Protein AF-A0A1Q3D1I8-F1 (afdb_monomer_lite)

Radius of gyration: 24.1 Å; chains: 1; bounding box: 48×62×73 Å

InterPro domains:
  IPR001878 Zinc finger, CCHC-type [PF00098] (102-118)
  IPR001878 Zinc finger, CCHC-type [PS50158] (103-118)
  IPR001878 Zinc finger, CCHC-type [SM00343] (102-118)
  IPR036875 Zinc finger, CCHC-type superfamily [SSF57756] (98-126)

Foldseek 3Di:
DCLVVVVVVLLVVQVVVPVVLVVCLVVNQDAQWDADPNDTDGDDPVPDDPVNVVSVVSFVVLLVSLCLQDDPVLCVQQVPPDGSNSSVVSVSCVSVPPPWAQDPVPRGTNDYVVPDPVVVVVCVVPPDDDDDDDDDDDDDDDPPPPPDRPPDDDDPDDDPDDPPDDPDDDDD

Sequence (172 aa):
NNYSYWKTRMTIFIQSLDYQLWNIITNGPEIPSKLVDGQRILKMNNEFNDHDYKLLLLNAKAKHVIFCALSPSEFNHVSSLDSAKEMFNRLMVTYEGTNQVICYECNRPGHVRPDCPKLKKKKDKKKAMIATSDSDDSSSDEDENEEIANIAFIAMEDDNELCSSSLSYNEL

Secondary structure (DSSP, 8-state):
-HHHHHHHHHHHHHHHH-HHHHHHHHH-PPP-EEEETTEEEEPPGGG--HHHHHHHHHHHHHHHHHHHT--HHHHHHHTT-SSHHHHHHHHHHHHT--SS--BTTTTBSSS-GGG-HHHHHHHTTS-S--------------------------------------------

Organism: Cephalotus follicularis (NCBI:txid3775)

Structure (mmCIF, N/CA/C/O backbone):
data_AF-A0A1Q3D1I8-F1
#
_entry.id   AF-A0A1Q3D1I8-F1
#
loop_
_atom_site.group_PDB
_atom_site.id
_atom_site.type_symbol
_atom_site.label_atom_id
_atom_site.label_alt_id
_atom_site.label_comp_id
_atom_site.label_asym_id
_atom_site.label_entity_id
_atom_site.label_seq_id
_atom_site.pdbx_PDB_ins_code
_atom_site.Cartn_x
_atom_site.Cartn_y
_atom_site.Cartn_z
_atom_site.occupancy
_atom_site.B_iso_or_equiv
_atom_site.auth_seq_id
_atom_site.auth_comp_id
_atom_site.auth_asym_id
_atom_site.auth_atom_id
_atom_site.pdbx_PDB_model_num
ATOM 1 N N . ASN A 1 1 ? -8.793 -0.416 23.143 1.00 56.84 1 ASN A N 1
ATOM 2 C CA . ASN A 1 1 ? -7.693 -0.147 22.193 1.00 56.84 1 ASN A CA 1
ATOM 3 C C . ASN A 1 1 ? -8.004 -0.860 20.878 1.00 56.84 1 ASN A C 1
ATOM 5 O O . ASN A 1 1 ? -7.717 -2.045 20.742 1.00 56.84 1 ASN A O 1
ATOM 9 N N . ASN A 1 2 ? -8.701 -0.166 19.974 1.00 70.75 2 ASN A N 1
ATOM 10 C CA . ASN A 1 2 ? -9.285 -0.725 18.745 1.00 70.75 2 ASN A CA 1
ATOM 11 C C . ASN A 1 2 ? -8.212 -1.090 17.690 1.00 70.75 2 ASN A C 1
ATOM 13 O O . ASN A 1 2 ? -8.425 -1.931 16.824 1.00 70.75 2 ASN A O 1
ATOM 17 N N . TYR A 1 3 ? -6.999 -0.547 17.834 1.00 78.44 3 TYR A N 1
ATOM 18 C CA . TYR A 1 3 ? -5.870 -0.795 16.939 1.00 78.44 3 TYR A CA 1
ATOM 19 C C . TYR A 1 3 ? -5.489 -2.267 16.770 1.00 78.44 3 TYR A C 1
ATOM 21 O O . TYR A 1 3 ? -5.360 -2.740 15.646 1.00 78.44 3 TYR A O 1
ATOM 29 N N . SER A 1 4 ? -5.291 -3.003 17.871 1.00 82.31 4 SER A N 1
ATOM 30 C CA . SER A 1 4 ? -4.829 -4.401 17.801 1.00 82.31 4 SER A CA 1
ATOM 31 C C . SER A 1 4 ? -5.846 -5.286 17.072 1.00 82.31 4 SER A C 1
ATOM 33 O O . SER A 1 4 ? -5.481 -6.127 16.246 1.00 82.31 4 SER A O 1
ATOM 35 N N . TYR A 1 5 ? -7.133 -5.032 17.327 1.00 83.12 5 TYR A N 1
ATOM 36 C CA . TYR A 1 5 ? -8.243 -5.692 16.651 1.00 83.12 5 TYR A CA 1
ATOM 37 C C . TYR A 1 5 ? -8.271 -5.352 15.154 1.00 83.12 5 TYR A C 1
ATOM 39 O O . TYR A 1 5 ? -8.205 -6.262 14.324 1.00 83.12 5 TYR A O 1
ATOM 47 N N . TRP A 1 6 ? -8.287 -4.060 14.808 1.00 85.38 6 TRP A N 1
ATOM 48 C CA . TRP A 1 6 ? -8.298 -3.586 13.421 1.00 85.38 6 TRP A CA 1
ATOM 49 C C . TRP A 1 6 ? -7.097 -4.112 12.627 1.00 85.38 6 TRP A C 1
ATOM 51 O O . TRP A 1 6 ? -7.267 -4.722 11.572 1.00 85.38 6 TRP A O 1
ATOM 61 N N . LYS A 1 7 ? -5.885 -3.979 13.176 1.00 87.19 7 LYS A N 1
ATOM 62 C CA . LYS A 1 7 ? -4.635 -4.427 12.550 1.00 87.19 7 LYS A CA 1
ATOM 63 C C . LYS A 1 7 ? -4.659 -5.922 12.253 1.00 87.19 7 LYS A C 1
ATOM 65 O O . LYS A 1 7 ? -4.300 -6.328 11.150 1.00 87.19 7 LYS A O 1
ATOM 70 N N . THR A 1 8 ? -5.087 -6.737 13.217 1.00 89.88 8 THR A N 1
ATOM 71 C CA . THR A 1 8 ? -5.167 -8.196 13.051 1.00 89.88 8 THR A CA 1
ATOM 72 C C . THR A 1 8 ? -6.171 -8.565 11.961 1.00 89.88 8 THR A C 1
ATOM 74 O O . THR A 1 8 ? -5.837 -9.320 11.049 1.00 89.88 8 THR A O 1
ATOM 77 N N . ARG A 1 9 ? -7.376 -7.982 12.000 1.00 90.00 9 ARG A N 1
ATOM 78 C CA . ARG A 1 9 ? -8.429 -8.213 11.000 1.00 90.00 9 ARG A CA 1
ATOM 79 C C . ARG A 1 9 ? -7.994 -7.811 9.594 1.00 90.00 9 ARG A C 1
ATOM 81 O O . ARG A 1 9 ? -8.142 -8.606 8.671 1.00 90.00 9 ARG A O 1
ATOM 88 N N . MET A 1 10 ? -7.423 -6.618 9.442 1.00 90.62 10 MET A N 1
ATOM 89 C CA . MET A 1 10 ? -6.993 -6.104 8.142 1.00 90.62 10 MET A CA 1
ATOM 90 C C . MET A 1 10 ? -5.842 -6.927 7.558 1.00 90.62 10 MET A C 1
ATOM 92 O O . MET A 1 10 ? -5.841 -7.239 6.370 1.00 90.62 10 MET A O 1
ATOM 96 N N . THR A 1 11 ? -4.894 -7.342 8.405 1.00 92.44 11 THR A N 1
ATOM 97 C CA . THR A 1 11 ? -3.778 -8.206 7.994 1.00 92.44 11 THR A CA 1
ATOM 98 C C . THR A 1 11 ? -4.291 -9.539 7.451 1.00 92.44 11 THR A C 1
ATOM 100 O O . THR A 1 11 ? -3.922 -9.924 6.345 1.00 92.44 11 THR A O 1
ATOM 103 N N . ILE A 1 12 ? -5.179 -10.215 8.191 1.00 94.25 12 ILE A N 1
ATOM 104 C CA . ILE A 1 12 ? -5.746 -11.508 7.777 1.00 94.25 12 ILE A CA 1
ATOM 105 C C . ILE A 1 12 ? -6.542 -11.363 6.477 1.00 94.25 12 ILE A C 1
ATOM 107 O O . ILE A 1 12 ? -6.369 -12.174 5.574 1.00 94.25 12 ILE A O 1
ATOM 111 N N . PHE A 1 13 ? -7.369 -10.321 6.362 1.00 92.75 13 PHE A N 1
ATOM 112 C CA . PHE A 1 13 ? -8.184 -10.076 5.172 1.00 92.75 13 PHE A CA 1
ATOM 113 C C . PHE A 1 13 ? -7.334 -9.878 3.909 1.00 92.75 13 PHE A C 1
ATOM 115 O O . PHE A 1 13 ? -7.572 -10.522 2.891 1.00 92.75 13 PHE A O 1
ATOM 122 N N . ILE A 1 14 ? -6.299 -9.037 3.971 1.00 93.88 14 ILE A N 1
ATOM 123 C CA . ILE A 1 14 ? -5.408 -8.808 2.824 1.00 93.88 14 ILE A CA 1
ATOM 124 C C . ILE A 1 14 ? -4.649 -10.092 2.469 1.00 93.88 14 ILE A C 1
ATOM 126 O O . ILE A 1 14 ? -4.554 -10.447 1.295 1.00 93.88 14 ILE A O 1
ATOM 130 N N . GLN A 1 15 ? -4.126 -10.802 3.474 1.00 94.69 15 GLN A N 1
ATOM 131 C CA . GLN A 1 15 ? -3.394 -12.053 3.266 1.00 94.69 15 GLN A CA 1
ATOM 132 C C . GLN A 1 15 ? -4.269 -13.156 2.665 1.00 94.69 15 GLN A C 1
ATOM 134 O O . GLN A 1 15 ? -3.761 -13.937 1.864 1.00 94.69 15 GLN A O 1
ATOM 139 N N . SER A 1 16 ? -5.557 -13.221 3.021 1.00 95.06 16 SER A N 1
ATOM 140 C CA . SER A 1 16 ? -6.481 -14.208 2.458 1.00 95.06 16 SER A CA 1
ATOM 141 C C . SER A 1 16 ? -6.904 -13.887 1.025 1.00 95.06 16 SER A C 1
ATOM 143 O O . SER A 1 16 ? -7.320 -14.796 0.317 1.00 95.06 16 SER A O 1
ATOM 145 N N . LEU A 1 17 ? -6.819 -12.621 0.597 1.00 93.31 17 LEU A N 1
ATOM 146 C CA . LEU A 1 17 ? -7.069 -12.229 -0.792 1.00 93.31 17 LEU A CA 1
ATOM 147 C C . LEU A 1 17 ? -5.884 -12.568 -1.699 1.00 93.31 17 LEU A C 1
ATOM 149 O O . LEU A 1 17 ? -6.067 -13.185 -2.742 1.00 93.31 17 LEU A O 1
ATOM 153 N N . ASP A 1 18 ? -4.684 -12.120 -1.330 1.00 94.31 18 ASP A N 1
ATOM 154 C CA . ASP A 1 18 ? -3.439 -12.400 -2.046 1.00 94.31 18 ASP A CA 1
ATOM 155 C C . ASP A 1 18 ? -2.253 -11.941 -1.187 1.00 94.31 18 ASP A C 1
ATOM 157 O O . ASP A 1 18 ? -2.067 -10.751 -0.906 1.00 94.31 18 ASP A O 1
ATOM 161 N N . TYR A 1 19 ? -1.403 -12.888 -0.792 1.00 94.75 19 TYR A N 1
ATOM 162 C CA . TYR A 1 19 ? -0.244 -12.606 0.050 1.00 94.75 19 TYR A CA 1
ATOM 163 C C . TYR A 1 19 ? 0.772 -11.653 -0.615 1.00 94.75 19 TYR A C 1
ATOM 165 O O . TYR A 1 19 ? 1.511 -10.952 0.081 1.00 94.75 19 TYR A O 1
ATOM 173 N N . GLN A 1 20 ? 0.795 -11.551 -1.950 1.00 95.31 20 GLN A N 1
ATOM 174 C CA . GLN A 1 20 ? 1.623 -10.565 -2.655 1.00 95.31 20 GLN A CA 1
ATOM 175 C C . GLN A 1 20 ? 1.191 -9.128 -2.349 1.00 95.31 20 GLN A C 1
ATOM 177 O O . GLN A 1 20 ? 2.043 -8.245 -2.250 1.00 95.31 20 GLN A O 1
ATOM 182 N N . LEU A 1 21 ? -0.101 -8.880 -2.112 1.00 96.31 21 LEU A N 1
ATOM 183 C CA . LEU A 1 21 ? -0.583 -7.559 -1.697 1.00 96.31 21 LEU A CA 1
ATOM 184 C C . LEU A 1 21 ? -0.050 -7.196 -0.312 1.00 96.31 21 LEU A C 1
ATOM 186 O O . LEU A 1 21 ? 0.399 -6.070 -0.097 1.00 96.31 21 LEU A O 1
ATOM 190 N N . TRP A 1 22 ? -0.022 -8.165 0.608 1.00 95.94 22 TRP A N 1
ATOM 191 C CA . TRP A 1 22 ? 0.572 -7.973 1.930 1.00 95.94 22 TRP A CA 1
ATOM 192 C C . TRP A 1 22 ? 2.074 -7.667 1.847 1.00 95.94 22 TRP A C 1
ATOM 194 O O . TRP A 1 22 ? 2.561 -6.757 2.525 1.00 95.94 22 TRP A O 1
ATOM 204 N N . ASN A 1 23 ? 2.808 -8.359 0.971 1.00 95.38 23 ASN A N 1
ATOM 205 C CA . ASN A 1 23 ? 4.224 -8.073 0.722 1.00 95.38 23 ASN A CA 1
ATOM 206 C C . ASN A 1 23 ? 4.447 -6.646 0.198 1.00 95.38 23 ASN A C 1
ATOM 208 O O . ASN A 1 23 ? 5.364 -5.971 0.664 1.00 95.38 23 ASN A O 1
ATOM 212 N N . ILE A 1 24 ? 3.612 -6.167 -0.729 1.00 96.12 24 ILE A N 1
ATOM 213 C CA . ILE A 1 24 ? 3.696 -4.794 -1.255 1.00 96.12 24 ILE A CA 1
ATOM 214 C C . ILE A 1 24 ? 3.366 -3.761 -0.174 1.00 96.12 24 ILE A C 1
ATOM 216 O O . ILE A 1 24 ? 4.052 -2.747 -0.065 1.00 96.12 24 ILE A O 1
ATOM 220 N N . ILE A 1 25 ? 2.356 -4.010 0.661 1.00 95.62 25 ILE A N 1
ATOM 221 C CA . ILE A 1 25 ? 1.975 -3.099 1.751 1.00 95.62 25 ILE A CA 1
ATOM 222 C C . ILE A 1 25 ? 3.083 -2.990 2.803 1.00 95.62 25 ILE A C 1
ATOM 224 O O . ILE A 1 25 ? 3.374 -1.900 3.290 1.00 95.62 25 ILE A O 1
ATOM 228 N N . THR A 1 26 ? 3.738 -4.099 3.139 1.00 94.25 26 THR A N 1
ATOM 229 C CA . THR A 1 26 ? 4.776 -4.121 4.181 1.00 94.25 26 THR A CA 1
ATOM 230 C C . THR A 1 26 ? 6.128 -3.620 3.673 1.00 94.25 26 THR A C 1
ATOM 232 O O . THR A 1 26 ? 6.748 -2.737 4.279 1.00 94.25 26 THR A O 1
ATOM 235 N N . ASN A 1 27 ? 6.588 -4.115 2.526 1.00 94.19 27 ASN A N 1
ATOM 236 C CA . ASN A 1 27 ? 7.913 -3.792 1.992 1.00 94.19 27 ASN A CA 1
ATOM 237 C C . ASN A 1 27 ? 7.905 -2.512 1.149 1.00 94.19 27 ASN A C 1
ATOM 239 O O . ASN A 1 27 ? 8.862 -1.738 1.197 1.00 94.19 27 ASN A O 1
ATOM 243 N N . GLY A 1 28 ? 6.774 -2.194 0.529 1.00 93.69 28 GLY A N 1
ATOM 244 C CA . GLY A 1 28 ? 6.609 -1.097 -0.418 1.00 93.69 28 GLY A CA 1
ATOM 245 C C . GLY A 1 28 ? 6.624 -1.613 -1.855 1.00 93.69 28 GLY A C 1
ATOM 246 O O . GLY A 1 28 ? 7.186 -2.679 -2.113 1.00 93.69 28 GLY A O 1
ATOM 247 N N . PRO A 1 29 ? 6.007 -0.880 -2.795 1.00 93.12 29 PRO A N 1
ATOM 248 C CA . PRO A 1 29 ? 6.093 -1.232 -4.201 1.00 93.12 29 PRO A CA 1
ATOM 249 C C . PRO A 1 29 ? 7.525 -1.052 -4.701 1.00 93.12 29 PRO A C 1
ATOM 251 O O . PRO A 1 29 ? 8.188 -0.060 -4.391 1.00 93.12 29 PRO A O 1
ATOM 254 N N . GLU A 1 30 ? 7.993 -2.000 -5.503 1.00 91.25 30 GLU A N 1
ATOM 255 C CA . GLU A 1 30 ? 9.233 -1.814 -6.240 1.00 91.25 30 GLU A CA 1
ATOM 256 C C . GLU A 1 30 ? 8.983 -0.840 -7.393 1.00 91.25 30 GLU A C 1
ATOM 258 O O . GLU A 1 30 ? 8.065 -1.018 -8.196 1.00 91.25 30 GLU A O 1
ATOM 263 N N . ILE A 1 31 ? 9.788 0.220 -7.446 1.00 90.44 31 ILE A N 1
ATOM 264 C CA . ILE A 1 31 ? 9.675 1.235 -8.488 1.00 90.44 31 ILE A CA 1
ATOM 265 C C . ILE A 1 31 ? 10.459 0.743 -9.712 1.00 90.44 31 ILE A C 1
ATOM 267 O O . ILE A 1 31 ? 11.657 0.460 -9.570 1.00 90.44 31 ILE A O 1
ATOM 271 N N . PRO A 1 32 ? 9.833 0.679 -10.906 1.00 93.94 32 PRO A N 1
ATOM 272 C CA . PRO A 1 32 ? 10.502 0.275 -12.138 1.00 93.94 32 PRO A CA 1
ATOM 273 C C . PRO A 1 32 ? 11.816 1.032 -12.341 1.00 93.94 32 PRO A C 1
ATOM 275 O O . PRO A 1 32 ? 11.848 2.252 -12.526 1.00 93.94 32 PRO A O 1
ATOM 278 N N . SER A 1 33 ? 12.927 0.302 -12.279 1.00 94.19 33 SER A N 1
ATOM 279 C CA . SER A 1 33 ? 14.271 0.869 -12.368 1.00 94.19 33 SER A CA 1
ATOM 280 C C . SER A 1 33 ? 15.208 -0.039 -13.156 1.00 94.19 33 SER A C 1
ATOM 282 O O . SER A 1 33 ? 14.973 -1.238 -13.315 1.00 94.19 33 SER A O 1
ATOM 284 N N . LYS A 1 34 ? 16.266 0.553 -13.701 1.00 92.50 34 LYS A N 1
ATOM 285 C CA . LYS A 1 34 ? 17.326 -0.122 -14.452 1.00 92.50 34 LYS A CA 1
ATOM 286 C C . LYS A 1 34 ? 18.690 0.263 -13.894 1.00 92.50 34 LYS A C 1
ATOM 288 O O . LYS A 1 34 ? 18.850 1.342 -13.325 1.00 92.50 34 LYS A O 1
ATOM 293 N N . LEU A 1 35 ? 19.667 -0.623 -14.057 1.00 93.44 35 LEU A N 1
ATOM 294 C CA . LEU A 1 35 ? 21.059 -0.347 -13.717 1.00 93.44 35 LEU A CA 1
ATOM 295 C C . LEU A 1 35 ? 21.778 0.183 -14.957 1.00 93.44 35 LEU A C 1
ATOM 297 O O . LEU A 1 35 ? 21.875 -0.519 -15.960 1.00 93.44 35 LEU A O 1
ATOM 301 N N . VAL A 1 36 ? 22.277 1.412 -14.874 1.00 93.56 36 VAL A N 1
ATOM 302 C CA . VAL A 1 36 ? 23.142 2.031 -15.884 1.00 93.56 36 VAL A CA 1
ATOM 303 C C . VAL A 1 36 ? 24.405 2.467 -15.156 1.00 93.56 36 VAL A C 1
ATOM 305 O O . VAL A 1 36 ? 24.316 3.182 -14.162 1.00 93.56 36 VAL A O 1
ATOM 308 N N . ASP A 1 37 ? 25.562 1.957 -15.577 1.00 91.12 37 ASP A N 1
ATOM 309 C CA . ASP A 1 37 ? 26.866 2.246 -14.957 1.00 91.12 37 ASP A CA 1
ATOM 310 C C . ASP A 1 37 ? 26.911 2.012 -13.431 1.00 91.12 37 ASP A C 1
ATOM 312 O O . ASP A 1 37 ? 27.544 2.742 -12.672 1.00 91.12 37 ASP A O 1
ATOM 316 N N . GLY A 1 38 ? 26.197 0.985 -12.954 1.00 90.81 38 GLY A N 1
ATOM 317 C CA . GLY A 1 38 ? 26.092 0.651 -11.527 1.00 90.81 38 GLY A CA 1
ATOM 318 C C . GLY A 1 38 ? 25.133 1.541 -10.724 1.00 90.81 38 GLY A C 1
ATOM 319 O O . GLY A 1 38 ? 24.888 1.263 -9.550 1.00 90.81 38 GLY A O 1
ATOM 320 N N . GLN A 1 39 ? 24.537 2.564 -11.340 1.00 92.00 39 GLN A N 1
ATOM 321 C CA . GLN A 1 39 ? 23.537 3.429 -10.724 1.00 92.00 39 GLN A CA 1
ATOM 322 C C . GLN A 1 39 ? 22.118 2.960 -11.071 1.00 92.00 39 GLN A C 1
ATOM 324 O O . GLN A 1 39 ? 21.815 2.642 -12.222 1.00 92.00 39 GLN A O 1
ATOM 329 N N . ARG A 1 40 ? 21.220 2.925 -10.074 1.00 91.19 40 ARG A N 1
ATOM 330 C CA . ARG A 1 40 ? 19.788 2.697 -10.322 1.00 91.19 40 ARG A CA 1
ATOM 331 C C . ARG A 1 40 ? 19.153 3.976 -10.847 1.00 91.19 40 ARG A C 1
ATOM 333 O O . ARG A 1 40 ? 19.154 4.994 -10.159 1.00 91.19 40 ARG A O 1
ATOM 340 N N . ILE A 1 41 ? 18.581 3.892 -12.038 1.00 93.62 41 ILE A N 1
ATOM 341 C CA . ILE A 1 41 ? 17.840 4.968 -12.691 1.00 93.62 41 ILE A CA 1
ATOM 342 C C . ILE A 1 41 ? 16.402 4.495 -12.885 1.00 93.62 41 ILE A C 1
ATOM 344 O O . ILE A 1 41 ? 16.173 3.335 -13.232 1.00 93.62 41 ILE A O 1
ATOM 348 N N . LEU A 1 42 ? 15.430 5.376 -12.646 1.00 94.69 42 LEU A N 1
ATOM 349 C CA . LEU A 1 42 ? 14.023 5.067 -12.892 1.00 94.69 42 LEU A CA 1
ATOM 350 C C . LEU A 1 42 ? 13.789 4.840 -14.385 1.00 94.69 42 LEU A C 1
ATOM 352 O O . LEU A 1 42 ? 14.292 5.590 -15.225 1.00 94.69 42 LEU A O 1
ATOM 356 N N . LYS A 1 43 ? 13.031 3.795 -14.706 1.00 94.62 43 LYS A N 1
ATOM 357 C CA . LYS A 1 43 ? 12.587 3.549 -16.075 1.00 94.62 43 LYS A CA 1
ATOM 358 C C . LYS A 1 43 ? 11.544 4.592 -16.464 1.00 94.62 43 LYS A C 1
ATOM 360 O O . LYS A 1 43 ? 10.727 5.004 -15.641 1.00 94.62 43 LYS A O 1
ATOM 365 N N . MET A 1 44 ? 11.554 4.983 -17.730 1.00 93.25 44 MET A N 1
ATOM 366 C CA . MET A 1 44 ? 10.427 5.698 -18.332 1.00 93.25 44 MET A CA 1
ATOM 367 C C . MET A 1 44 ? 9.306 4.701 -18.661 1.00 93.25 44 MET A C 1
ATOM 369 O O . MET A 1 44 ? 9.580 3.526 -18.890 1.00 93.25 44 MET A O 1
ATOM 373 N N . ASN A 1 45 ? 8.049 5.157 -18.724 1.00 91.50 45 ASN A N 1
ATOM 374 C CA . ASN A 1 45 ? 6.891 4.275 -18.955 1.00 91.50 45 ASN A CA 1
ATOM 375 C C . ASN A 1 45 ? 7.005 3.421 -20.231 1.00 91.50 45 ASN A C 1
ATOM 377 O O . ASN A 1 45 ? 6.498 2.308 -20.271 1.00 91.50 45 ASN A O 1
ATOM 381 N N . ASN A 1 46 ? 7.666 3.927 -21.275 1.00 93.38 46 ASN A N 1
ATOM 382 C CA . ASN A 1 46 ? 7.901 3.199 -22.526 1.00 93.38 46 ASN A CA 1
ATOM 383 C C . ASN A 1 46 ? 8.960 2.085 -22.410 1.00 93.38 46 ASN A C 1
ATOM 385 O O . ASN A 1 46 ? 9.103 1.291 -23.333 1.00 93.38 46 ASN A O 1
ATOM 389 N N . GLU A 1 47 ? 9.714 2.038 -21.312 1.00 94.88 47 GLU A N 1
ATOM 390 C CA . GLU A 1 47 ? 10.730 1.020 -21.023 1.00 94.88 47 GLU A CA 1
ATOM 391 C C . GLU A 1 47 ? 10.210 -0.064 -20.069 1.00 94.88 47 GLU A C 1
ATOM 393 O O . GLU A 1 47 ? 10.971 -0.948 -19.664 1.00 94.88 47 GLU A O 1
ATOM 398 N N . PHE A 1 48 ? 8.945 0.028 -19.655 1.00 95.69 48 PHE A N 1
ATOM 399 C CA . PHE A 1 48 ? 8.349 -0.937 -18.746 1.00 95.69 48 PHE A CA 1
ATOM 400 C C . PHE A 1 48 ? 8.146 -2.269 -19.459 1.00 95.69 48 PHE A C 1
ATOM 402 O O . PHE A 1 48 ? 7.678 -2.332 -20.594 1.00 95.69 48 PHE A O 1
ATOM 409 N N . ASN A 1 49 ? 8.503 -3.342 -18.765 1.00 94.12 49 ASN A N 1
ATOM 410 C CA . ASN A 1 49 ? 8.214 -4.706 -19.174 1.00 94.12 49 ASN A CA 1
ATOM 411 C C . ASN A 1 49 ? 6.996 -5.251 -18.408 1.00 94.12 49 ASN A C 1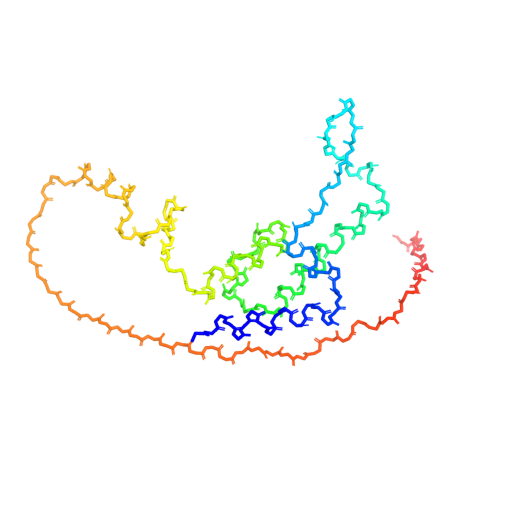
ATOM 413 O O . ASN A 1 49 ? 6.481 -4.618 -17.484 1.00 94.12 49 ASN A O 1
ATOM 417 N N . ASP A 1 50 ? 6.554 -6.457 -18.762 1.00 96.06 50 ASP A N 1
ATOM 418 C CA . ASP A 1 50 ? 5.392 -7.101 -18.132 1.00 96.06 50 ASP A CA 1
ATOM 419 C C . ASP A 1 50 ? 5.538 -7.242 -16.610 1.00 96.06 50 ASP A C 1
ATOM 421 O O . ASP A 1 50 ? 4.561 -7.160 -15.865 1.00 96.06 50 ASP A O 1
ATOM 425 N N . HIS A 1 51 ? 6.770 -7.423 -16.127 1.00 94.25 51 HIS A N 1
ATOM 426 C CA . HIS A 1 51 ? 7.049 -7.506 -14.701 1.00 94.25 51 HIS A CA 1
ATOM 427 C C . HIS A 1 51 ? 6.849 -6.155 -14.001 1.00 94.25 51 HIS A C 1
ATOM 429 O O . HIS A 1 51 ? 6.185 -6.109 -12.967 1.00 94.25 51 HIS A O 1
ATOM 435 N N . ASP A 1 52 ? 7.339 -5.056 -14.584 1.00 95.00 52 ASP A N 1
ATOM 436 C CA . ASP A 1 52 ? 7.138 -3.699 -14.063 1.00 95.00 52 ASP A CA 1
ATOM 437 C C . ASP A 1 52 ? 5.632 -3.382 -13.950 1.00 95.00 52 ASP A C 1
ATOM 439 O O . ASP A 1 52 ? 5.155 -2.937 -12.902 1.00 95.00 52 ASP A O 1
ATOM 443 N N . TYR A 1 53 ? 4.852 -3.693 -14.994 1.00 95.62 53 TYR A N 1
ATOM 444 C CA . TYR A 1 53 ? 3.397 -3.512 -14.979 1.00 95.62 53 TYR A CA 1
ATOM 445 C C . TYR A 1 53 ? 2.700 -4.391 -13.942 1.00 95.62 53 TYR A C 1
ATOM 447 O O . TYR A 1 53 ? 1.778 -3.924 -13.270 1.00 95.62 53 TYR A O 1
ATOM 455 N N . LYS A 1 54 ? 3.152 -5.635 -13.752 1.00 95.06 54 LYS A N 1
ATOM 456 C CA . LYS A 1 54 ? 2.616 -6.526 -12.716 1.00 95.06 54 LYS A CA 1
ATOM 457 C C . LYS A 1 54 ? 2.802 -5.942 -11.314 1.00 95.06 54 LYS A C 1
ATOM 459 O O . LYS A 1 54 ? 1.880 -6.014 -10.504 1.00 95.06 54 LYS A O 1
ATOM 464 N N . LEU A 1 55 ? 3.952 -5.337 -11.021 1.00 93.88 55 LEU A N 1
ATOM 465 C CA . LEU A 1 55 ? 4.211 -4.709 -9.720 1.00 93.88 55 LEU A CA 1
ATOM 466 C C . LEU A 1 55 ? 3.367 -3.444 -9.514 1.00 93.88 55 LEU A C 1
ATOM 468 O O . LEU A 1 55 ? 2.793 -3.254 -8.438 1.00 93.88 55 LEU A O 1
ATOM 472 N N . LEU A 1 56 ? 3.221 -2.616 -10.553 1.00 94.81 56 LEU A N 1
ATOM 473 C CA . LEU A 1 56 ? 2.328 -1.452 -10.526 1.00 94.81 56 LEU A CA 1
ATOM 474 C C . LEU A 1 56 ? 0.872 -1.866 -10.283 1.00 94.81 56 LEU A C 1
ATOM 476 O O . LEU A 1 56 ? 0.189 -1.259 -9.454 1.00 94.81 56 LEU A O 1
ATOM 480 N N . LEU A 1 57 ? 0.419 -2.930 -10.951 1.00 95.44 57 LEU A N 1
ATOM 481 C CA . LEU A 1 57 ? -0.921 -3.483 -10.784 1.00 95.44 57 LEU A CA 1
ATOM 482 C C . LEU A 1 57 ? -1.140 -4.018 -9.366 1.00 95.44 57 LEU A C 1
ATOM 484 O O . LEU A 1 57 ? -2.187 -3.755 -8.778 1.00 95.44 57 LEU A O 1
ATOM 488 N N . LEU A 1 58 ? -0.160 -4.715 -8.784 1.00 95.94 58 LEU A N 1
ATOM 489 C CA . LEU A 1 58 ? -0.247 -5.186 -7.399 1.00 95.94 58 LEU A CA 1
ATOM 490 C C . LEU A 1 58 ? -0.382 -4.022 -6.410 1.00 95.94 58 LEU A C 1
ATOM 492 O O . LEU A 1 58 ? -1.225 -4.082 -5.516 1.00 95.94 58 LEU A O 1
ATOM 496 N N . ASN A 1 59 ? 0.378 -2.935 -6.586 1.00 96.94 59 ASN A N 1
ATOM 497 C CA . ASN A 1 59 ? 0.209 -1.738 -5.759 1.00 96.94 59 ASN A CA 1
ATOM 498 C C . ASN A 1 59 ? -1.181 -1.117 -5.947 1.00 96.94 59 ASN A C 1
ATOM 500 O O . ASN A 1 59 ? -1.833 -0.794 -4.959 1.00 96.94 59 ASN A O 1
ATOM 504 N N . ALA A 1 60 ? -1.669 -0.995 -7.184 1.00 96.88 60 ALA A N 1
ATOM 505 C CA . ALA A 1 60 ? -3.010 -0.478 -7.457 1.00 96.88 60 ALA A CA 1
ATOM 506 C C . ALA A 1 60 ? -4.111 -1.341 -6.812 1.00 96.88 60 ALA A C 1
ATOM 508 O O . ALA A 1 60 ? -5.001 -0.805 -6.151 1.00 96.88 60 ALA A O 1
ATOM 509 N N . LYS A 1 61 ? -4.012 -2.672 -6.920 1.00 96.56 61 LYS A N 1
ATOM 510 C CA . LYS A 1 61 ? -4.933 -3.628 -6.287 1.00 96.56 61 LYS A CA 1
ATOM 511 C C . LYS A 1 61 ? -4.889 -3.513 -4.763 1.00 96.56 61 LYS A C 1
ATOM 513 O O . LYS A 1 61 ? -5.937 -3.465 -4.131 1.00 96.56 61 LYS A O 1
ATOM 518 N N . ALA A 1 62 ? -3.701 -3.382 -4.174 1.00 96.94 62 ALA A N 1
ATOM 519 C CA . ALA A 1 62 ? -3.550 -3.168 -2.738 1.00 96.94 62 ALA A CA 1
ATOM 520 C C . ALA A 1 62 ? -4.185 -1.841 -2.279 1.00 96.94 62 ALA A C 1
ATOM 522 O O . ALA A 1 62 ? -4.902 -1.827 -1.280 1.00 96.94 62 ALA A O 1
ATOM 523 N N . LYS A 1 63 ? -3.994 -0.739 -3.023 1.00 96.69 63 LYS A N 1
ATOM 524 C CA . LYS A 1 63 ? -4.661 0.548 -2.741 1.00 96.69 63 LYS A CA 1
ATOM 525 C C . LYS A 1 63 ? -6.179 0.408 -2.794 1.00 96.69 63 LYS A C 1
ATOM 527 O O . LYS A 1 63 ? -6.861 0.909 -1.907 1.00 96.69 63 LYS A O 1
ATOM 532 N N . HIS A 1 64 ? -6.696 -0.285 -3.808 1.00 95.88 64 HIS A N 1
ATOM 533 C CA . HIS A 1 64 ? -8.127 -0.525 -3.961 1.00 95.88 64 HIS A CA 1
ATOM 534 C C . HIS A 1 64 ? -8.703 -1.320 -2.783 1.00 95.88 64 HIS A C 1
ATOM 536 O O . HIS A 1 64 ? -9.668 -0.869 -2.177 1.00 95.88 64 HIS A O 1
ATOM 542 N N . VAL A 1 65 ? -8.062 -2.432 -2.400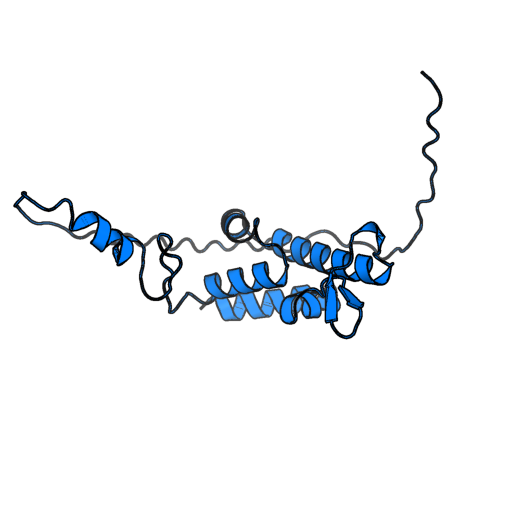 1.00 94.75 65 VAL A N 1
ATOM 543 C CA . VAL A 1 65 ? -8.462 -3.237 -1.231 1.00 94.75 65 VAL A CA 1
ATOM 544 C C . VAL A 1 65 ? -8.503 -2.389 0.039 1.00 94.75 65 VAL A C 1
ATOM 546 O O . VAL A 1 65 ? -9.465 -2.487 0.795 1.00 94.75 65 VAL A O 1
ATOM 549 N N . ILE A 1 66 ? -7.497 -1.532 0.258 1.00 93.56 66 ILE A N 1
ATOM 550 C CA . ILE A 1 66 ? -7.498 -0.612 1.400 1.00 93.56 66 ILE A CA 1
ATOM 551 C C . ILE A 1 66 ? -8.686 0.343 1.297 1.00 93.56 66 ILE A C 1
ATOM 553 O O . ILE A 1 66 ? -9.466 0.399 2.235 1.00 93.56 66 ILE A O 1
ATOM 557 N N . PHE A 1 67 ? -8.864 1.051 0.177 1.00 93.12 67 PHE A N 1
ATOM 558 C CA . PHE A 1 67 ? -9.958 2.015 0.012 1.00 93.12 67 PHE A CA 1
ATOM 559 C C . PHE A 1 67 ? -11.346 1.404 0.214 1.00 93.12 67 PHE A C 1
ATOM 561 O O . PHE A 1 67 ? -12.191 2.046 0.828 1.00 93.12 67 PHE A O 1
ATOM 568 N N . CYS A 1 68 ? -11.577 0.172 -0.246 1.00 90.81 68 CYS A N 1
ATOM 569 C CA . CYS A 1 68 ? -12.839 -0.541 -0.032 1.00 90.81 68 CYS A CA 1
ATOM 570 C C . CYS A 1 68 ? -13.136 -0.827 1.444 1.00 90.81 68 CYS A C 1
ATOM 572 O O . CYS A 1 68 ? -14.289 -1.061 1.793 1.00 90.81 68 CYS A O 1
ATOM 574 N N . ALA A 1 69 ? -12.115 -0.831 2.297 1.00 87.81 69 ALA A N 1
ATOM 575 C CA . ALA A 1 69 ? -12.253 -1.093 3.720 1.00 87.81 69 ALA A CA 1
ATOM 576 C C . ALA A 1 69 ? -12.333 0.184 4.578 1.00 87.81 69 ALA A C 1
ATOM 578 O O . ALA A 1 69 ? -12.433 0.064 5.797 1.00 87.81 69 ALA A O 1
ATOM 579 N N . LEU A 1 70 ? -12.259 1.378 3.973 1.00 88.25 70 LEU A N 1
ATOM 580 C CA . LEU A 1 70 ? -12.269 2.659 4.688 1.00 88.25 70 LEU A CA 1
ATOM 581 C C . LEU A 1 70 ? -13.650 3.298 4.717 1.00 88.25 70 LEU A C 1
ATOM 583 O O . LEU A 1 70 ? -14.377 3.284 3.721 1.00 88.25 70 LEU A O 1
ATOM 587 N N . SER A 1 71 ? -13.956 3.968 5.825 1.00 86.94 71 SER A N 1
ATOM 588 C CA . SER A 1 71 ? -15.054 4.928 5.857 1.00 86.94 71 SER A CA 1
ATOM 589 C C . SER A 1 71 ? -14.692 6.204 5.068 1.00 86.94 71 SER A C 1
ATOM 591 O O . SER A 1 71 ? -13.512 6.482 4.803 1.00 86.94 71 SER A O 1
ATOM 593 N N . PRO A 1 72 ? -15.678 7.041 4.692 1.00 86.56 72 PRO A N 1
ATOM 594 C CA . PRO A 1 72 ? -15.410 8.300 3.997 1.00 86.56 72 PRO A CA 1
ATOM 595 C C . PRO A 1 72 ? -14.472 9.254 4.758 1.00 86.56 72 PRO A C 1
ATOM 597 O O . PRO A 1 72 ? -13.679 9.966 4.136 1.00 86.56 72 PRO A O 1
ATOM 600 N N . SER A 1 73 ? -14.536 9.277 6.094 1.00 83.69 73 SER A N 1
ATOM 601 C CA . SER A 1 73 ? -13.683 10.139 6.922 1.00 83.69 73 SER A CA 1
ATOM 602 C C . SER A 1 73 ? -12.219 9.688 6.879 1.00 83.69 73 SER A C 1
ATOM 604 O O . SER A 1 73 ? -11.312 10.512 6.755 1.00 83.69 73 SER A O 1
ATOM 606 N N . GLU A 1 74 ? -11.977 8.380 6.882 1.00 86.38 74 GLU A N 1
ATOM 607 C CA . GLU A 1 74 ? -10.643 7.791 6.776 1.00 86.38 74 GLU A CA 1
ATOM 608 C C . GLU A 1 74 ? -10.050 7.912 5.378 1.00 86.38 74 GLU A C 1
ATOM 610 O O . GLU A 1 74 ? -8.858 8.199 5.235 1.00 86.38 74 GLU A O 1
ATOM 615 N N . PHE A 1 75 ? -10.880 7.740 4.347 1.00 88.69 75 PHE A N 1
ATOM 616 C CA . PHE A 1 75 ? -10.479 7.877 2.951 1.00 88.69 75 PHE A CA 1
ATOM 617 C C . PHE A 1 75 ? -9.792 9.224 2.698 1.00 88.69 75 PHE A C 1
ATOM 619 O O . PHE A 1 75 ? -8.711 9.274 2.107 1.00 88.69 75 PHE A O 1
ATOM 626 N N . ASN A 1 76 ? -10.364 10.314 3.215 1.00 88.12 76 ASN A N 1
ATOM 627 C CA . ASN A 1 76 ? -9.825 11.665 3.046 1.00 88.12 76 ASN A CA 1
ATOM 628 C C . ASN A 1 76 ? -8.408 11.838 3.622 1.00 88.12 76 ASN A C 1
ATOM 630 O O . ASN A 1 76 ? -7.659 12.694 3.154 1.00 88.12 76 ASN A O 1
ATOM 634 N N . HIS A 1 77 ? -8.005 11.022 4.599 1.00 86.94 77 HIS A N 1
ATOM 635 C CA . HIS A 1 77 ? -6.667 11.089 5.191 1.00 86.94 77 HIS A CA 1
ATOM 636 C C . HIS A 1 77 ? -5.579 10.414 4.350 1.00 86.94 77 HIS A C 1
ATOM 638 O O . HIS A 1 77 ? -4.391 10.681 4.573 1.00 86.94 77 HIS A O 1
ATOM 644 N N . VAL A 1 78 ? -5.960 9.525 3.429 1.00 92.06 78 VAL A N 1
ATOM 645 C CA . VAL A 1 78 ? -5.028 8.668 2.680 1.00 92.06 78 VAL A CA 1
ATOM 646 C C . VAL A 1 78 ? -5.190 8.737 1.162 1.00 92.06 78 VAL A C 1
ATOM 648 O O . VAL A 1 78 ? -4.335 8.221 0.448 1.00 92.06 78 VAL A O 1
ATOM 651 N N . SER A 1 79 ? -6.237 9.390 0.656 1.00 92.00 79 SER A N 1
ATOM 652 C CA . SER A 1 79 ? -6.574 9.459 -0.773 1.00 92.00 79 SER A CA 1
ATOM 653 C C . SER A 1 79 ? -5.472 10.054 -1.653 1.00 92.00 79 SER A C 1
ATOM 655 O O . SER A 1 79 ? -5.340 9.665 -2.811 1.00 92.00 79 SER A O 1
ATOM 657 N N . SER A 1 80 ? -4.650 10.952 -1.105 1.00 93.31 80 SER A N 1
ATOM 658 C CA . SER A 1 80 ? -3.544 11.594 -1.822 1.00 93.31 80 SER A CA 1
ATOM 659 C C . SER A 1 80 ? -2.212 10.838 -1.740 1.00 93.31 80 SER A C 1
ATOM 661 O O . SER A 1 80 ? -1.199 11.386 -2.164 1.00 93.31 80 SER A O 1
ATOM 663 N N . LEU A 1 81 ? -2.165 9.657 -1.114 1.00 94.88 81 LEU A N 1
ATOM 664 C CA . LEU A 1 81 ? -0.927 8.890 -0.941 1.00 94.88 81 LEU A CA 1
ATOM 665 C C . LEU A 1 81 ? -0.646 8.005 -2.161 1.00 94.88 81 LEU A C 1
ATOM 667 O O . LEU A 1 81 ? -1.556 7.455 -2.799 1.00 94.88 81 LEU A O 1
ATOM 671 N N . ASP A 1 82 ? 0.635 7.840 -2.479 1.00 92.75 82 ASP A N 1
ATOM 672 C CA . ASP A 1 82 ? 1.055 7.260 -3.754 1.00 92.75 82 ASP A CA 1
ATOM 673 C C . ASP A 1 82 ? 1.072 5.729 -3.701 1.00 92.75 82 ASP A C 1
ATOM 675 O O . ASP A 1 82 ? 0.681 5.064 -4.669 1.00 92.75 82 ASP A O 1
ATOM 679 N N . SER A 1 83 ? 1.411 5.150 -2.545 1.00 96.56 83 SER A N 1
ATOM 680 C CA . SER A 1 83 ? 1.518 3.698 -2.360 1.00 96.56 83 SER A CA 1
ATOM 681 C C . SER A 1 83 ? 0.553 3.128 -1.322 1.00 96.56 83 SER A C 1
ATOM 683 O O . SER A 1 83 ? 0.201 3.776 -0.335 1.00 96.56 83 SER A O 1
ATOM 685 N N . ALA A 1 84 ? 0.187 1.855 -1.497 1.00 96.69 84 ALA A N 1
ATOM 686 C CA . ALA A 1 84 ? -0.606 1.124 -0.508 1.00 96.69 84 ALA A CA 1
ATOM 687 C C . ALA A 1 84 ? 0.102 1.056 0.859 1.00 96.69 84 ALA A C 1
ATOM 689 O O . ALA A 1 84 ? -0.546 1.123 1.902 1.00 96.69 84 ALA A O 1
ATOM 690 N N . LYS A 1 85 ? 1.441 0.997 0.858 1.00 96.31 85 LYS A N 1
ATOM 691 C CA . LYS A 1 85 ? 2.269 1.059 2.069 1.00 96.31 85 LYS A CA 1
ATOM 692 C C . LYS A 1 85 ? 2.084 2.367 2.832 1.00 96.31 85 LYS A C 1
ATOM 694 O O . LYS A 1 85 ? 1.898 2.347 4.045 1.00 96.31 85 LYS A O 1
ATOM 699 N N . GLU A 1 86 ? 2.132 3.504 2.144 1.00 95.75 86 GLU A N 1
ATOM 700 C CA . GLU A 1 86 ? 1.907 4.809 2.773 1.00 95.75 86 GLU A CA 1
ATOM 701 C C . GLU A 1 86 ? 0.499 4.919 3.349 1.00 95.75 86 GLU A C 1
ATOM 703 O O . GLU A 1 86 ? 0.347 5.360 4.489 1.00 95.75 86 GLU A O 1
ATOM 708 N N . MET A 1 87 ? -0.510 4.471 2.594 1.00 95.56 87 MET A N 1
ATOM 709 C CA . MET A 1 87 ? -1.901 4.440 3.051 1.00 95.56 87 MET A CA 1
ATOM 710 C C . MET A 1 87 ? -2.043 3.611 4.328 1.00 95.56 87 MET A C 1
ATOM 712 O O . MET A 1 87 ? -2.539 4.110 5.336 1.00 95.56 87 MET A O 1
ATOM 716 N N . PHE A 1 88 ? -1.539 2.375 4.319 1.00 94.25 88 PHE A N 1
ATOM 717 C CA . PHE A 1 88 ? -1.612 1.478 5.468 1.00 94.25 88 PHE A CA 1
ATOM 718 C C . PHE A 1 88 ? -0.862 2.039 6.681 1.00 94.25 88 PHE A C 1
ATOM 720 O O . PHE A 1 88 ? -1.407 2.073 7.780 1.00 94.25 88 PHE A O 1
ATOM 727 N N . ASN A 1 89 ? 0.352 2.562 6.490 1.00 92.62 89 ASN A N 1
ATOM 728 C CA . ASN A 1 89 ? 1.127 3.182 7.566 1.00 92.62 89 ASN A CA 1
ATOM 729 C C . ASN A 1 89 ? 0.416 4.400 8.167 1.00 92.62 89 ASN A C 1
ATOM 731 O O . ASN A 1 89 ? 0.449 4.588 9.382 1.00 92.62 89 ASN A O 1
ATOM 735 N N . ARG A 1 90 ? -0.238 5.228 7.343 1.00 91.00 90 ARG A N 1
ATOM 736 C CA . ARG A 1 90 ? -1.009 6.373 7.836 1.00 91.00 90 ARG A CA 1
ATOM 737 C C . ARG A 1 90 ? -2.187 5.919 8.693 1.00 91.00 90 ARG A C 1
ATOM 739 O O . ARG A 1 90 ? -2.367 6.468 9.774 1.00 91.00 90 ARG A O 1
ATOM 746 N N . LEU A 1 91 ? -2.944 4.920 8.240 1.00 90.12 91 LEU A N 1
ATOM 747 C CA . LEU A 1 91 ? -4.070 4.359 8.993 1.00 90.12 91 LEU A CA 1
ATOM 748 C C . LEU A 1 91 ? -3.600 3.775 10.323 1.00 90.12 91 LEU A C 1
ATOM 750 O O . LEU A 1 91 ? -4.171 4.076 11.363 1.00 90.12 91 LEU A O 1
ATOM 754 N N . MET A 1 92 ? -2.503 3.021 10.306 1.00 87.06 92 MET A N 1
ATOM 755 C CA . MET A 1 92 ? -1.899 2.460 11.512 1.00 87.06 92 MET A CA 1
ATOM 756 C C . MET A 1 92 ? -1.606 3.537 12.561 1.00 87.06 92 MET A C 1
ATOM 758 O O . MET A 1 92 ? -1.993 3.380 13.712 1.00 87.06 92 MET A O 1
ATOM 762 N N . VAL A 1 93 ? -0.990 4.652 12.154 1.00 84.06 93 VAL A N 1
ATOM 763 C CA . VAL A 1 93 ? -0.694 5.789 13.042 1.00 84.06 93 VAL A CA 1
ATOM 764 C C . VAL A 1 93 ? -1.969 6.424 13.609 1.00 84.06 93 VAL A C 1
ATOM 766 O O . VAL A 1 93 ? -1.985 6.823 14.773 1.00 84.06 93 VAL A O 1
ATOM 769 N N . THR A 1 94 ? -3.036 6.512 12.812 1.00 80.25 94 THR A N 1
ATOM 770 C CA . THR A 1 94 ? -4.339 7.024 13.259 1.00 80.25 94 THR A CA 1
ATOM 771 C C . THR A 1 94 ? -4.982 6.094 14.292 1.00 80.25 94 THR A C 1
ATOM 773 O O . THR A 1 94 ? -5.370 6.553 15.363 1.00 80.25 94 THR A O 1
ATOM 776 N N . TYR A 1 95 ? -5.048 4.789 14.008 1.00 78.56 95 TYR A N 1
ATOM 777 C CA . TYR A 1 95 ? -5.726 3.798 14.851 1.00 78.56 95 TYR A CA 1
ATOM 778 C C . TYR A 1 95 ? -4.975 3.443 16.126 1.00 78.56 95 TYR A C 1
ATOM 780 O O . TYR A 1 95 ? -5.610 3.193 17.148 1.00 78.56 95 TYR A O 1
ATOM 788 N N . GLU A 1 96 ? -3.641 3.413 16.083 1.00 76.06 96 GLU A N 1
ATOM 789 C CA . GLU A 1 96 ? -2.801 3.194 17.266 1.00 76.06 96 GLU A CA 1
ATOM 790 C C . GLU A 1 96 ? -3.040 4.279 18.323 1.00 76.06 96 GLU A C 1
ATOM 792 O O . GLU A 1 96 ? -2.745 4.063 19.498 1.00 76.06 96 GLU A O 1
ATOM 797 N N . GLY A 1 97 ? -3.628 5.413 17.910 1.00 60.16 97 GLY A N 1
ATOM 798 C CA . GLY A 1 97 ? -3.659 6.634 18.680 1.00 60.16 97 GLY A CA 1
ATOM 799 C C . GLY A 1 97 ? -2.231 7.135 18.750 1.00 60.16 97 GLY A C 1
ATOM 800 O O . GLY A 1 97 ? -1.363 6.524 19.373 1.00 60.16 97 GLY A O 1
ATOM 801 N N . THR A 1 98 ? -1.931 8.247 18.087 1.00 49.94 98 THR A N 1
ATOM 802 C CA . THR A 1 98 ? -0.611 8.834 18.281 1.00 49.94 98 THR A CA 1
ATOM 803 C C . THR A 1 98 ? -0.408 9.137 19.772 1.00 49.94 98 THR A C 1
ATOM 805 O O . THR A 1 98 ? -0.857 10.155 20.281 1.00 49.94 98 THR A O 1
ATOM 808 N N . ASN A 1 99 ? 0.444 8.358 20.440 1.00 50.84 99 ASN A N 1
ATOM 809 C CA . ASN A 1 99 ? 1.203 8.828 21.606 1.00 50.84 99 ASN A CA 1
ATOM 810 C C . ASN A 1 99 ? 2.148 10.004 21.235 1.00 50.84 99 ASN A C 1
ATOM 812 O O . ASN A 1 99 ? 2.994 10.417 22.022 1.00 50.84 99 ASN A O 1
ATOM 816 N N . GLN A 1 100 ? 2.028 10.548 20.019 1.00 53.09 100 GLN A N 1
ATOM 817 C CA . GLN A 1 100 ? 2.714 11.714 19.489 1.00 53.09 100 GLN A CA 1
ATOM 818 C C . GLN A 1 100 ? 1.758 12.536 18.619 1.00 53.09 100 GLN A C 1
ATOM 820 O O . GLN A 1 100 ? 1.837 12.500 17.394 1.00 53.09 100 GLN A O 1
ATOM 825 N N . VAL A 1 101 ? 0.856 13.277 19.253 1.00 61.69 101 VAL A N 1
ATOM 826 C CA . VAL A 1 101 ? -0.008 14.275 18.609 1.00 61.69 101 VAL A CA 1
ATOM 827 C C . VAL A 1 101 ? 0.756 15.040 17.513 1.00 61.69 101 VAL A C 1
ATOM 829 O O . VAL A 1 101 ? 1.736 15.725 17.815 1.00 61.69 101 VAL A O 1
ATOM 832 N N . ILE A 1 102 ? 0.352 14.914 16.244 1.00 69.00 102 ILE A N 1
ATOM 833 C CA . ILE A 1 102 ? 1.000 15.611 15.121 1.00 69.00 102 ILE A CA 1
ATOM 834 C C . ILE A 1 102 ? 0.286 16.938 14.873 1.00 69.00 102 ILE A C 1
ATOM 836 O O . ILE A 1 102 ? -0.920 17.000 14.650 1.00 69.00 102 ILE A O 1
ATOM 840 N N . CYS A 1 103 ? 1.048 18.026 14.878 1.00 77.06 103 CYS A N 1
ATOM 841 C CA . CYS A 1 103 ? 0.515 19.354 14.637 1.00 77.06 103 CYS A CA 1
ATOM 842 C C . CYS A 1 103 ? 0.258 19.599 13.146 1.00 77.06 103 CYS A C 1
ATOM 844 O O . CYS A 1 103 ? 1.204 19.709 12.364 1.00 77.06 103 CYS A O 1
ATOM 846 N N . TYR A 1 104 ? -1.004 19.812 12.768 1.00 80.88 104 TYR A N 1
ATOM 847 C CA . TYR A 1 104 ? -1.413 20.078 11.381 1.00 80.88 104 TYR A CA 1
ATOM 848 C C . TYR A 1 104 ? -0.857 21.381 10.765 1.00 80.88 104 TYR A C 1
ATOM 850 O O . TYR A 1 104 ? -0.832 21.515 9.549 1.00 80.88 104 TYR A O 1
ATOM 858 N N . GLU A 1 105 ? -0.374 22.345 11.561 1.00 78.00 105 GLU A N 1
ATOM 859 C CA . GLU A 1 105 ? 0.247 23.581 11.031 1.00 78.00 105 GLU A CA 1
ATOM 860 C C . GLU A 1 105 ? 1.728 23.381 10.655 1.00 78.00 105 GLU A C 1
ATOM 862 O O . GLU A 1 105 ? 2.258 24.060 9.774 1.00 78.00 105 GLU A O 1
ATOM 867 N N . CYS A 1 106 ? 2.452 22.501 11.356 1.00 82.19 106 CYS A N 1
ATOM 868 C CA . CYS A 1 106 ? 3.903 22.359 11.184 1.00 82.19 106 CYS A CA 1
ATOM 869 C C . CYS A 1 106 ? 4.367 20.956 10.798 1.0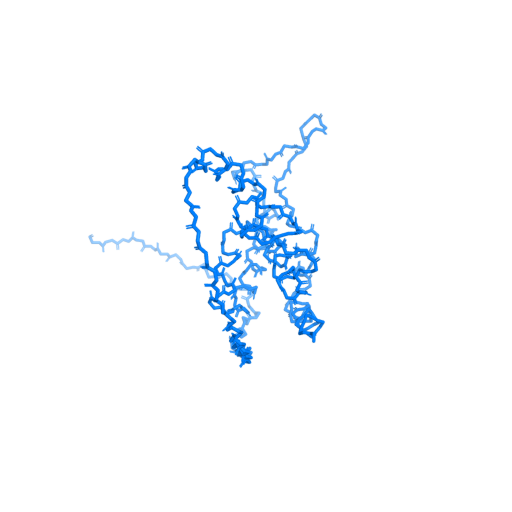0 82.19 106 CYS A C 1
ATOM 871 O O . CYS A 1 106 ? 5.562 20.790 10.542 1.00 82.19 106 CYS A O 1
ATOM 873 N N . ASN A 1 107 ? 3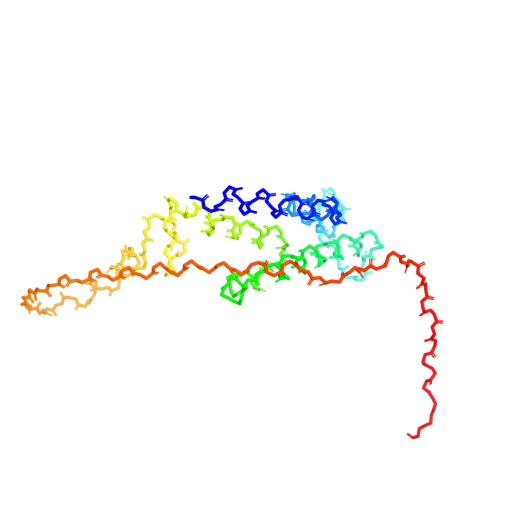.442 19.997 10.756 1.00 75.50 107 ASN A N 1
ATOM 874 C CA . ASN A 1 107 ? 3.661 18.584 10.481 1.00 75.50 107 ASN A CA 1
ATOM 875 C C . ASN A 1 107 ? 4.744 17.954 11.378 1.00 75.50 107 ASN A C 1
ATOM 877 O O . ASN A 1 107 ? 5.491 17.081 10.941 1.00 75.50 107 ASN A O 1
ATOM 881 N N . ARG A 1 108 ? 4.873 18.440 12.625 1.00 73.75 108 ARG A N 1
ATOM 882 C CA . ARG A 1 108 ? 5.782 17.885 13.642 1.00 73.75 108 ARG A CA 1
ATOM 883 C C . ARG A 1 108 ? 4.990 17.179 14.746 1.00 73.75 108 ARG A C 1
ATOM 885 O O . ARG A 1 108 ? 3.951 17.709 15.147 1.00 73.75 108 ARG A O 1
ATOM 892 N N . PRO A 1 109 ? 5.493 16.049 15.264 1.00 72.44 109 PRO A N 1
ATOM 893 C CA . PRO A 1 109 ? 4.891 15.350 16.394 1.00 72.44 109 PRO A CA 1
ATOM 894 C C . PRO A 1 109 ? 5.056 16.101 17.728 1.00 72.44 109 PRO A C 1
ATOM 896 O O . PRO A 1 109 ? 5.840 17.050 17.845 1.00 72.44 109 PRO A O 1
ATOM 899 N N . GLY A 1 110 ? 4.328 15.636 18.744 1.00 73.69 110 GLY A N 1
ATOM 900 C CA . GLY A 1 110 ? 4.445 16.030 20.150 1.00 73.69 110 GLY A CA 1
ATOM 901 C C . GLY A 1 110 ? 3.560 17.194 20.613 1.00 73.69 110 GLY A C 1
ATOM 902 O O . GLY A 1 110 ? 3.709 17.614 21.754 1.00 73.69 110 GLY A O 1
ATOM 903 N N . HIS A 1 111 ? 2.685 17.753 19.767 1.00 79.38 111 HIS A N 1
ATOM 904 C CA . HIS A 1 111 ? 1.777 18.852 20.140 1.00 79.38 111 HIS A CA 1
ATOM 905 C C . HIS A 1 111 ? 0.623 19.029 19.135 1.00 79.38 111 HIS A C 1
ATOM 907 O O . HIS A 1 111 ? 0.775 18.732 17.952 1.00 79.38 111 HIS A O 1
ATOM 913 N N . VAL A 1 112 ? -0.520 19.569 19.576 1.00 79.19 112 VAL A N 1
ATOM 914 C CA . VAL A 1 112 ? -1.655 19.944 18.705 1.00 79.19 112 VAL A CA 1
ATOM 915 C C . VAL A 1 112 ? -1.452 21.338 18.088 1.00 79.19 112 VAL A C 1
ATOM 917 O O . VAL A 1 112 ? -0.600 22.118 18.518 1.00 79.19 112 VAL A O 1
ATOM 920 N N . ARG A 1 113 ? -2.266 21.695 17.082 1.00 78.00 113 ARG A N 1
ATOM 921 C CA . ARG A 1 113 ? -2.245 23.016 16.421 1.00 78.00 113 ARG A CA 1
ATOM 922 C C . ARG A 1 113 ? -2.215 24.208 17.401 1.00 78.00 113 ARG A C 1
ATOM 924 O O . ARG A 1 113 ? -1.356 25.062 17.181 1.00 78.00 113 ARG A O 1
ATOM 931 N N . PRO A 1 114 ? -3.042 24.294 18.467 1.00 78.38 114 PRO A N 1
ATOM 932 C CA . PRO A 1 114 ? -2.991 25.403 19.433 1.00 78.38 114 PRO A CA 1
ATOM 933 C C . PRO A 1 114 ? -1.608 25.632 20.063 1.00 78.38 114 PRO A C 1
ATOM 935 O O . PRO A 1 114 ? -1.201 26.776 20.272 1.00 78.38 114 PRO A O 1
ATOM 938 N N . ASP A 1 115 ? -0.848 24.559 20.274 1.00 75.75 115 ASP A N 1
ATOM 939 C CA . ASP A 1 115 ? 0.464 24.581 20.923 1.00 75.75 115 ASP A CA 1
ATOM 940 C C . ASP A 1 115 ? 1.632 24.731 19.949 1.00 75.75 115 ASP A C 1
ATOM 942 O O . ASP A 1 115 ? 2.797 24.720 20.354 1.00 75.75 115 ASP A O 1
ATOM 946 N N . CYS A 1 116 ? 1.344 24.922 18.659 1.00 83.38 116 CYS A N 1
ATOM 947 C CA . CYS A 1 116 ? 2.360 25.002 17.626 1.00 83.38 116 CYS A CA 1
ATOM 948 C C . CYS A 1 116 ? 3.364 26.138 17.883 1.00 83.38 116 CYS A C 1
ATOM 950 O O . CYS A 1 116 ? 2.994 27.318 17.815 1.00 83.38 116 CYS A O 1
ATOM 952 N N . PRO A 1 117 ? 4.670 25.839 18.044 1.00 82.19 117 PRO A N 1
ATOM 953 C CA . PRO A 1 117 ? 5.696 26.868 18.189 1.00 82.19 117 PRO A CA 1
ATOM 954 C C . PRO A 1 117 ? 5.741 27.833 16.995 1.00 82.19 117 PRO A C 1
ATOM 956 O O . PRO A 1 117 ? 6.095 29.001 17.154 1.00 82.19 117 PRO A O 1
ATOM 959 N N . LYS A 1 118 ? 5.350 27.378 15.791 1.00 75.69 118 LYS A N 1
ATOM 960 C CA . LYS A 1 118 ? 5.231 28.250 14.609 1.00 75.69 118 LYS A CA 1
ATOM 961 C C . LYS A 1 118 ? 4.084 29.261 14.738 1.00 75.69 118 LYS A C 1
ATOM 963 O O . LYS A 1 118 ? 4.234 30.380 14.255 1.00 75.69 118 LYS A O 1
ATOM 968 N N . LEU A 1 119 ? 2.974 28.909 15.395 1.00 69.56 119 LEU A N 1
ATOM 969 C CA . LEU A 1 119 ? 1.866 29.840 15.646 1.00 69.56 119 LEU A CA 1
ATOM 970 C C . LEU A 1 119 ? 2.194 30.833 16.765 1.00 69.56 119 LEU A C 1
ATOM 972 O O . LEU A 1 119 ? 1.852 32.008 16.634 1.00 69.56 119 L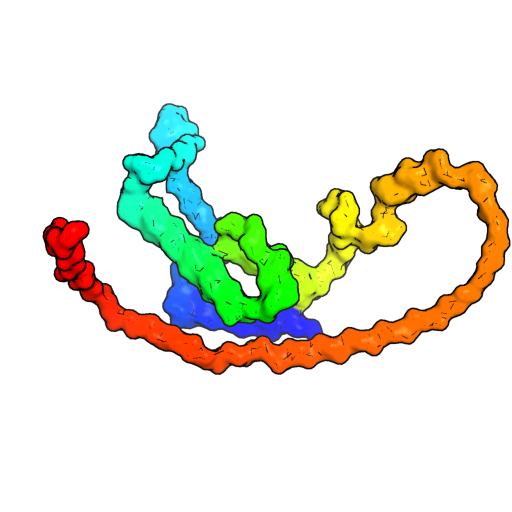EU A O 1
ATOM 976 N N . LYS A 1 120 ? 2.924 30.414 17.811 1.00 63.34 120 LYS A N 1
ATOM 977 C CA . LYS A 1 120 ? 3.418 31.328 18.863 1.00 63.34 120 LYS A CA 1
ATOM 978 C C . LYS A 1 120 ? 4.318 32.423 18.271 1.00 63.34 120 LYS A C 1
ATOM 980 O O . LYS A 1 120 ? 4.027 33.603 18.440 1.00 63.34 120 LYS A O 1
ATOM 985 N N . LYS A 1 121 ? 5.254 32.052 17.383 1.00 59.62 121 LYS A N 1
ATOM 986 C CA . LYS A 1 121 ? 6.094 33.012 16.632 1.00 59.62 121 LYS A CA 1
ATOM 987 C C . LYS A 1 121 ? 5.309 33.993 15.744 1.00 59.62 121 LYS A C 1
ATOM 989 O O . LYS A 1 121 ? 5.815 35.074 15.450 1.00 59.62 121 LYS A O 1
ATOM 994 N N . LYS A 1 122 ? 4.090 33.645 15.303 1.00 55.41 122 LYS A N 1
ATOM 995 C CA . LYS A 1 122 ? 3.187 34.563 14.577 1.00 55.41 122 LYS A CA 1
ATOM 996 C C . LYS A 1 122 ? 2.407 35.489 15.530 1.00 55.41 122 LYS A C 1
ATOM 998 O O . LYS A 1 122 ? 2.105 36.616 15.144 1.00 55.41 122 LYS A O 1
ATOM 1003 N N . LYS A 1 123 ? 2.099 35.051 16.759 1.00 54.66 123 LYS A N 1
ATOM 1004 C CA . LYS A 1 123 ? 1.368 35.827 17.784 1.00 54.66 123 LYS A CA 1
ATOM 1005 C C . LYS A 1 123 ? 2.247 36.854 18.509 1.00 54.66 123 LYS A C 1
ATOM 1007 O O . LYS A 1 123 ? 1.757 37.937 18.822 1.00 54.66 123 LYS A O 1
ATOM 1012 N N . ASP A 1 124 ? 3.537 36.575 18.693 1.00 52.25 124 ASP A N 1
ATOM 1013 C CA . ASP A 1 124 ? 4.453 37.463 19.432 1.00 52.25 124 ASP A CA 1
ATOM 1014 C C . ASP A 1 124 ? 4.763 38.781 18.696 1.00 52.25 124 ASP A C 1
ATOM 1016 O O . ASP A 1 124 ? 5.193 39.751 19.311 1.00 52.25 124 ASP A O 1
ATOM 1020 N N . LYS A 1 125 ? 4.460 38.875 17.392 1.00 54.06 125 LYS A N 1
ATOM 1021 C CA . LYS A 1 125 ? 4.514 40.142 16.638 1.00 54.06 125 LYS A CA 1
ATOM 1022 C C . LYS A 1 125 ? 3.266 41.024 16.794 1.00 54.06 125 LYS A C 1
ATOM 1024 O O . LYS A 1 125 ? 3.266 42.138 16.281 1.00 54.06 125 LYS A O 1
ATOM 1029 N N . LYS A 1 126 ? 2.201 40.548 17.455 1.00 53.75 126 LYS A N 1
ATOM 1030 C CA . LYS A 1 126 ? 0.917 41.270 17.583 1.00 53.75 126 LYS A CA 1
ATOM 1031 C C . LYS A 1 126 ? 0.435 41.497 19.020 1.00 53.75 126 LYS A C 1
ATOM 1033 O O . LYS A 1 126 ? -0.682 41.964 19.198 1.00 53.75 126 LYS A O 1
ATOM 1038 N N . LYS A 1 127 ? 1.248 41.233 20.046 1.00 50.16 127 LYS A N 1
ATOM 1039 C CA . LYS A 1 127 ? 0.892 41.548 21.441 1.00 50.16 127 LYS A CA 1
ATOM 1040 C C . LYS A 1 127 ? 1.561 42.835 21.929 1.00 50.16 127 LYS A C 1
ATOM 1042 O O . LYS A 1 127 ? 2.396 42.816 22.823 1.00 50.16 127 LYS A O 1
ATOM 1047 N N . ALA A 1 128 ? 1.139 43.957 21.353 1.00 48.88 128 ALA A N 1
ATOM 1048 C CA . ALA A 1 128 ? 1.017 45.205 22.094 1.00 48.88 128 ALA A CA 1
ATOM 1049 C C . ALA A 1 128 ? -0.486 45.416 22.326 1.00 48.88 128 ALA A C 1
ATOM 1051 O O . ALA A 1 128 ? -1.241 45.461 21.362 1.00 48.88 128 ALA A O 1
ATOM 1052 N N . MET A 1 129 ? -0.874 45.512 23.601 1.00 46.22 129 MET A N 1
ATOM 1053 C CA . MET A 1 129 ? -2.233 45.723 24.124 1.00 46.22 129 MET A CA 1
ATOM 1054 C C . MET A 1 129 ? -3.214 44.541 23.984 1.00 46.22 129 MET A C 1
ATOM 1056 O O . MET A 1 129 ? -3.557 44.116 22.889 1.00 46.22 129 MET A O 1
ATOM 1060 N N . ILE A 1 130 ? -3.670 44.010 25.126 1.00 49.19 130 ILE A N 1
ATOM 1061 C CA . ILE A 1 130 ? -5.067 44.024 25.622 1.00 49.19 130 ILE A CA 1
ATOM 1062 C C . ILE A 1 130 ? -5.128 43.152 26.896 1.00 49.19 130 ILE A C 1
ATOM 1064 O O . ILE A 1 130 ? -4.495 42.098 26.978 1.00 49.19 130 ILE A O 1
ATOM 1068 N N . ALA A 1 131 ? -5.855 43.657 27.893 1.00 43.47 131 ALA A N 1
ATOM 1069 C CA . ALA A 1 131 ? -6.123 43.064 29.198 1.00 43.47 131 ALA A CA 1
ATOM 1070 C C . ALA A 1 131 ? -7.499 42.359 29.253 1.00 43.47 131 ALA A C 1
ATOM 1072 O O . ALA A 1 131 ? -8.328 42.576 28.377 1.00 43.47 131 ALA A O 1
ATOM 1073 N N . THR A 1 132 ? -7.692 41.636 30.367 1.00 48.78 132 THR A N 1
ATOM 1074 C CA . THR A 1 132 ? -8.931 41.199 31.061 1.00 48.78 132 THR A CA 1
ATOM 1075 C C . THR A 1 132 ? -9.528 39.801 30.801 1.00 48.78 132 THR A C 1
ATOM 1077 O O . THR A 1 132 ? -10.001 39.509 29.709 1.00 48.78 132 THR A O 1
ATOM 1080 N N . SER A 1 133 ? -9.542 39.040 31.914 1.00 41.88 133 SER A N 1
ATOM 1081 C CA . SER A 1 133 ? -10.598 38.197 32.528 1.00 41.88 133 SER A CA 1
ATOM 1082 C C . SER A 1 133 ? -11.109 36.899 31.880 1.00 41.88 133 SER A C 1
ATOM 1084 O O . SER A 1 133 ? -11.724 36.928 30.822 1.00 41.88 133 SER A O 1
ATOM 1086 N N . ASP A 1 134 ? -10.881 35.817 32.641 1.00 42.88 134 ASP A N 1
ATOM 1087 C CA . ASP A 1 134 ? -11.793 34.786 33.174 1.00 42.88 134 ASP A CA 1
ATOM 1088 C C . ASP A 1 134 ? -12.811 34.040 32.294 1.00 42.88 134 ASP A C 1
ATOM 1090 O O . ASP A 1 134 ? -13.549 34.609 31.496 1.00 42.88 134 ASP A O 1
ATOM 1094 N N . SER A 1 135 ? -12.902 32.751 32.644 1.00 45.47 135 SER A N 1
ATOM 1095 C CA . SER A 1 135 ? -14.097 31.905 32.683 1.00 45.47 135 SER A CA 1
ATOM 1096 C C . SER A 1 135 ? -14.317 30.832 31.601 1.00 45.47 135 SER A C 1
ATOM 1098 O O . SER A 1 135 ? -14.654 31.094 30.452 1.00 45.47 135 SER A O 1
ATOM 1100 N N . ASP A 1 136 ? -14.171 29.602 32.104 1.00 41.38 136 ASP A N 1
ATOM 1101 C CA . ASP A 1 136 ? -15.165 28.524 32.109 1.00 41.38 136 ASP A CA 1
ATOM 1102 C C . ASP A 1 136 ? -15.021 27.336 31.148 1.00 41.38 136 ASP A C 1
ATOM 1104 O O . ASP A 1 136 ? -14.871 27.426 29.932 1.00 41.38 136 ASP A O 1
ATOM 1108 N N . ASP A 1 137 ? -15.079 26.207 31.848 1.00 54.72 137 ASP A N 1
ATOM 1109 C CA . ASP A 1 137 ? -15.089 24.797 31.518 1.00 54.72 137 ASP A CA 1
ATOM 1110 C C . ASP A 1 137 ? -16.254 24.406 30.594 1.00 54.72 137 ASP A C 1
ATOM 1112 O O . ASP A 1 137 ? -17.405 24.800 30.796 1.00 54.72 137 ASP A O 1
ATOM 1116 N N . SER A 1 138 ? -15.958 23.581 29.595 1.00 48.22 138 SER A N 1
ATOM 1117 C CA . SER A 1 138 ? -16.922 22.640 29.026 1.00 48.22 138 SER A CA 1
ATOM 1118 C C . SER A 1 138 ? -16.167 21.562 28.269 1.00 48.22 138 SER A C 1
ATOM 1120 O O . SER A 1 138 ? -15.788 21.727 27.109 1.00 48.22 138 SER A O 1
ATOM 1122 N N . SER A 1 139 ? -15.948 20.450 28.967 1.00 55.75 139 SER A N 1
ATOM 1123 C CA . SER A 1 139 ? -15.780 19.144 28.342 1.00 55.75 139 SER A CA 1
ATOM 1124 C C . SER A 1 139 ? -17.083 18.743 27.655 1.00 55.75 139 SER A C 1
ATOM 1126 O O . SER A 1 139 ? -18.168 18.869 28.227 1.00 55.75 139 SER A O 1
ATOM 1128 N N . SER A 1 140 ? -16.988 18.248 26.430 1.00 54.47 140 SER A N 1
ATOM 1129 C CA . SER A 1 140 ? -18.080 17.542 25.768 1.00 54.47 140 SER A CA 1
ATOM 1130 C C . SER A 1 140 ? -17.451 16.399 24.990 1.00 54.47 140 SER A C 1
ATOM 1132 O O . SER A 1 140 ? -16.917 16.591 23.899 1.00 54.47 140 SER A O 1
ATOM 1134 N N . ASP A 1 141 ? -17.430 15.240 25.642 1.00 50.47 141 ASP A N 1
ATOM 1135 C CA . ASP A 1 141 ? -17.103 13.954 25.049 1.00 50.47 141 ASP A CA 1
ATOM 1136 C C . ASP A 1 141 ? -18.229 13.563 24.086 1.00 50.47 141 ASP A C 1
ATOM 1138 O O . ASP A 1 141 ? -19.381 13.422 24.497 1.00 50.47 141 ASP A O 1
ATOM 1142 N N . GLU A 1 142 ? -17.891 13.359 22.817 1.00 51.09 142 GLU A N 1
ATOM 1143 C CA . GLU A 1 142 ? -18.740 12.629 21.877 1.00 51.09 142 GLU A CA 1
ATOM 1144 C C . GLU A 1 142 ? -17.948 11.407 21.397 1.00 51.09 142 GLU A C 1
ATOM 1146 O O . GLU A 1 142 ? -17.187 11.448 20.430 1.00 51.09 142 GLU A O 1
ATOM 1151 N N . ASP A 1 143 ? -18.088 10.319 22.164 1.00 50.56 143 ASP A N 1
ATOM 1152 C CA . ASP A 1 143 ? -17.730 8.960 21.760 1.00 50.56 143 ASP A CA 1
ATOM 1153 C C . ASP A 1 143 ? -18.689 8.516 20.644 1.00 50.56 143 ASP A C 1
ATOM 1155 O O . ASP A 1 143 ? -19.734 7.909 20.888 1.00 50.56 143 ASP A O 1
ATOM 1159 N N . GLU A 1 144 ? -18.331 8.795 19.394 1.00 50.53 144 GLU A N 1
ATOM 1160 C CA . GLU A 1 144 ? -18.949 8.130 18.250 1.00 50.53 144 GLU A CA 1
ATOM 1161 C C . GLU A 1 144 ? -18.186 6.834 17.954 1.00 50.53 144 GLU A C 1
ATOM 1163 O O . GLU A 1 144 ? -17.254 6.767 17.151 1.00 50.53 144 GLU A O 1
ATOM 1168 N N . ASN A 1 145 ? -18.590 5.768 18.649 1.00 53.44 145 ASN A N 1
ATOM 1169 C CA . ASN A 1 145 ? -18.286 4.396 18.256 1.00 53.44 145 ASN A CA 1
ATOM 1170 C C . ASN A 1 145 ? -18.957 4.099 16.904 1.00 53.44 145 ASN A C 1
ATOM 1172 O O . ASN A 1 145 ? -20.085 3.609 16.857 1.00 53.44 145 ASN A O 1
ATOM 1176 N N . GLU A 1 146 ? -18.267 4.373 15.799 1.00 48.88 146 GLU A N 1
ATOM 1177 C CA . GLU A 1 146 ? -18.729 3.993 14.463 1.00 48.88 146 GLU A CA 1
ATOM 1178 C C . GLU A 1 146 ? -18.370 2.519 14.184 1.00 48.88 146 GLU A C 1
ATOM 1180 O O . GLU A 1 146 ? -17.353 2.177 13.577 1.00 48.88 146 GLU A O 1
ATOM 1185 N N . GLU A 1 147 ? -19.207 1.605 14.680 1.00 55.03 147 GLU A N 1
ATOM 1186 C CA . GLU A 1 147 ? -19.237 0.211 14.228 1.00 55.03 147 GLU A CA 1
ATOM 1187 C C . GLU A 1 147 ? -19.788 0.129 12.795 1.00 55.03 147 GLU A C 1
ATOM 1189 O O . GLU A 1 147 ? -20.965 -0.164 12.619 1.00 55.03 147 GLU A O 1
ATOM 1194 N N . ILE A 1 148 ? -18.984 0.335 11.744 1.00 50.56 148 ILE A N 1
ATOM 1195 C CA . ILE A 1 148 ? -19.411 -0.058 10.385 1.00 50.56 148 ILE A CA 1
ATOM 1196 C C . ILE A 1 148 ? -18.235 -0.604 9.564 1.00 50.56 148 ILE A C 1
ATOM 1198 O O . ILE A 1 148 ? -17.636 0.080 8.742 1.00 50.56 148 ILE A O 1
ATOM 1202 N N . ALA A 1 149 ? -17.950 -1.898 9.733 1.00 44.91 149 ALA A N 1
ATOM 1203 C CA . ALA A 1 149 ? -17.259 -2.693 8.720 1.00 44.91 149 ALA A CA 1
ATOM 1204 C C . ALA A 1 149 ? -18.291 -3.595 8.031 1.00 44.91 149 ALA A C 1
ATOM 1206 O O . ALA A 1 149 ? -18.496 -4.741 8.436 1.00 44.91 149 ALA A O 1
ATOM 1207 N N . ASN A 1 150 ? -18.944 -3.075 6.988 1.00 41.44 150 ASN A N 1
ATOM 1208 C CA . ASN A 1 150 ? -19.764 -3.885 6.089 1.00 41.44 150 ASN A CA 1
ATOM 1209 C C . ASN A 1 150 ? -18.845 -4.763 5.229 1.00 41.44 150 ASN A C 1
ATOM 1211 O O . ASN A 1 150 ? -18.467 -4.420 4.114 1.00 41.44 150 ASN A O 1
ATOM 1215 N N . ILE A 1 151 ? -18.461 -5.909 5.788 1.00 60.62 151 ILE A N 1
ATOM 1216 C CA . ILE A 1 151 ? -17.806 -7.004 5.074 1.00 60.62 151 ILE A CA 1
ATOM 1217 C C . ILE A 1 151 ? -18.902 -7.791 4.350 1.00 60.62 151 ILE A C 1
ATOM 1219 O O . ILE A 1 151 ? -19.508 -8.659 4.970 1.00 60.62 151 ILE A O 1
ATOM 1223 N N . ALA A 1 152 ? -19.164 -7.496 3.071 1.00 37.97 152 ALA A N 1
ATOM 1224 C CA . ALA A 1 152 ? -19.625 -8.482 2.080 1.00 37.97 152 ALA A CA 1
ATOM 1225 C C . ALA A 1 152 ? -19.779 -7.889 0.662 1.00 37.97 152 ALA A C 1
ATOM 1227 O O . ALA A 1 152 ? -20.306 -6.792 0.507 1.00 37.97 152 ALA A O 1
ATOM 1228 N N . PHE A 1 153 ? -19.433 -8.735 -0.327 1.00 34.88 153 PHE A N 1
ATOM 1229 C CA . PHE A 1 153 ? -19.557 -8.642 -1.799 1.00 34.88 153 PHE A CA 1
ATOM 1230 C C . PHE A 1 153 ? -18.440 -7.838 -2.505 1.00 34.88 153 PHE A C 1
ATOM 1232 O O . PHE A 1 153 ? -18.252 -6.666 -2.227 1.00 34.88 153 PHE A O 1
ATOM 1239 N N . ILE A 1 154 ? -17.632 -8.386 -3.431 1.00 42.31 154 ILE A N 1
ATOM 1240 C CA . ILE A 1 154 ? -17.898 -9.388 -4.484 1.00 42.31 154 ILE A CA 1
ATOM 1241 C C . ILE A 1 154 ? -16.626 -10.221 -4.757 1.00 42.31 154 ILE A C 1
ATOM 1243 O O . ILE A 1 154 ? -15.524 -9.682 -4.851 1.00 42.31 154 ILE A O 1
ATOM 1247 N N . ALA A 1 155 ? -16.801 -11.537 -4.893 1.00 45.75 155 ALA A N 1
ATOM 1248 C CA . ALA A 1 155 ? -15.822 -12.455 -5.458 1.00 45.75 155 ALA A CA 1
ATOM 1249 C C . ALA A 1 155 ? -15.399 -11.981 -6.859 1.00 45.75 155 ALA A C 1
ATOM 1251 O O . ALA A 1 155 ? -16.231 -11.921 -7.757 1.00 45.75 155 ALA A O 1
ATOM 1252 N N . MET A 1 156 ? -14.123 -11.648 -7.060 1.00 48.03 156 MET A N 1
ATOM 1253 C CA . MET A 1 156 ? -13.576 -11.682 -8.414 1.00 48.03 156 MET A CA 1
ATOM 1254 C C . MET A 1 156 ? -13.283 -13.146 -8.692 1.00 48.03 156 MET A C 1
ATOM 1256 O O . MET A 1 156 ? -12.328 -13.699 -8.151 1.00 48.03 156 MET A O 1
ATOM 1260 N N . GLU A 1 157 ? -14.202 -13.762 -9.427 1.00 48.75 157 GLU A N 1
ATOM 1261 C CA . GLU A 1 157 ? -14.040 -15.069 -10.043 1.00 48.75 157 GLU A CA 1
ATOM 1262 C C . GLU A 1 157 ? -12.649 -15.137 -10.686 1.00 48.75 157 GLU A C 1
ATOM 1264 O O . GLU A 1 157 ? -12.253 -14.261 -11.462 1.00 48.75 157 GLU A O 1
ATOM 1269 N N . ASP A 1 158 ? -11.881 -16.147 -10.278 1.00 55.16 158 ASP A N 1
ATOM 1270 C CA . ASP A 1 158 ? -10.733 -16.619 -11.032 1.00 55.16 158 ASP A CA 1
ATOM 1271 C C . ASP A 1 158 ? -11.249 -17.010 -12.413 1.00 55.16 158 ASP A C 1
ATOM 1273 O O . ASP A 1 158 ? -11.827 -18.077 -12.538 1.00 55.16 158 ASP A O 1
ATOM 1277 N N . ASP A 1 159 ? -11.048 -16.161 -13.419 1.00 45.56 159 ASP A N 1
ATOM 1278 C CA . ASP A 1 159 ? -10.929 -16.593 -14.808 1.00 45.56 159 ASP A CA 1
ATOM 1279 C C . ASP A 1 159 ? -10.042 -15.613 -15.580 1.00 45.56 159 ASP A C 1
ATOM 1281 O O . ASP A 1 159 ? -10.421 -14.552 -16.077 1.00 45.56 159 ASP A O 1
ATOM 1285 N N . ASN A 1 160 ? -8.782 -16.019 -15.656 1.00 49.12 160 ASN A N 1
ATOM 1286 C CA . ASN A 1 160 ? -7.857 -15.651 -16.707 1.00 49.12 160 ASN A CA 1
ATOM 1287 C C . ASN A 1 160 ? -8.440 -16.086 -18.067 1.00 49.12 160 ASN A C 1
ATOM 1289 O O . ASN A 1 160 ? -8.096 -17.158 -18.562 1.00 49.12 160 ASN A O 1
ATOM 1293 N N . GLU A 1 161 ? -9.291 -15.262 -18.682 1.00 41.00 161 GLU A N 1
ATOM 1294 C CA . GLU A 1 161 ? -9.683 -15.428 -20.083 1.00 41.00 161 GLU A CA 1
ATOM 1295 C C . GLU A 1 161 ? -9.604 -14.099 -20.852 1.00 41.00 161 GLU A C 1
ATOM 1297 O O . GLU A 1 161 ? -10.211 -13.080 -20.520 1.00 41.00 161 GLU A O 1
ATOM 1302 N N . LEU A 1 162 ? -8.775 -14.117 -21.895 1.00 48.00 162 LEU A N 1
ATOM 1303 C CA . LEU A 1 162 ? -8.642 -13.084 -22.912 1.00 48.00 162 LEU A CA 1
ATOM 1304 C C . LEU A 1 162 ? -10.010 -12.757 -23.526 1.00 48.00 162 LEU A C 1
ATOM 1306 O O . LEU A 1 162 ? -10.489 -13.507 -24.371 1.00 48.00 162 LEU A O 1
ATOM 1310 N N . CYS A 1 163 ? -10.580 -11.583 -23.243 1.00 36.22 163 CYS A N 1
ATOM 1311 C CA . CYS A 1 163 ? -11.577 -11.017 -24.151 1.00 36.22 163 CYS A CA 1
ATOM 1312 C C . CYS A 1 163 ? -10.862 -10.258 -25.275 1.00 36.22 163 CYS A C 1
ATOM 131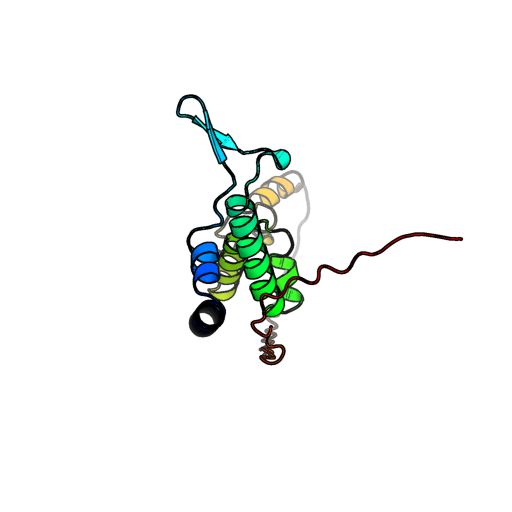4 O O . CYS A 1 163 ? -10.813 -9.028 -25.335 1.00 36.22 163 CYS A O 1
ATOM 1316 N N . SER A 1 164 ? -10.263 -11.032 -26.181 1.00 46.22 164 SER A N 1
ATOM 1317 C CA . SER A 1 164 ? -10.063 -10.598 -27.554 1.00 46.22 164 SER A CA 1
ATOM 1318 C C . SER A 1 164 ? -11.437 -10.454 -28.210 1.00 46.22 164 SER A C 1
ATOM 1320 O O . SER A 1 164 ? -11.966 -11.405 -28.780 1.00 46.22 164 SER A O 1
ATOM 1322 N N . SER A 1 165 ? -12.028 -9.267 -28.157 1.00 38.16 165 SER A N 1
ATOM 1323 C CA . SER A 1 165 ? -13.109 -8.918 -29.076 1.00 38.16 165 SER A CA 1
ATOM 1324 C C . SER A 1 165 ? -12.896 -7.505 -29.597 1.00 38.16 165 SER A C 1
ATOM 1326 O O . SER A 1 165 ? -13.119 -6.508 -28.916 1.00 38.16 165 SER A O 1
ATOM 1328 N N . SER A 1 166 ? -12.407 -7.474 -30.831 1.00 49.50 166 SER A N 1
ATOM 1329 C CA . SER A 1 166 ? -12.340 -6.352 -31.755 1.00 49.50 166 SER A CA 1
ATOM 1330 C C . SER A 1 166 ? -13.556 -5.426 -31.675 1.00 49.50 166 SER A C 1
ATOM 1332 O O . SER A 1 166 ? -14.653 -5.818 -32.070 1.00 49.50 166 SER A O 1
ATOM 1334 N N . LEU A 1 167 ? -13.351 -4.168 -31.281 1.00 39.78 167 LEU A N 1
ATOM 1335 C CA . LEU A 1 167 ? -14.250 -3.094 -31.697 1.00 39.78 167 LEU A CA 1
ATOM 1336 C C . LEU A 1 167 ? -13.774 -2.595 -33.061 1.00 39.78 167 LEU A C 1
ATOM 1338 O O . LEU A 1 167 ? -12.902 -1.734 -33.166 1.00 39.78 167 LEU A O 1
ATOM 1342 N N . SER A 1 168 ? -14.327 -3.191 -34.118 1.00 45.91 168 SER A N 1
ATOM 1343 C CA . SER A 1 168 ? -14.312 -2.601 -35.451 1.00 45.91 168 SER A CA 1
ATOM 1344 C C . SER A 1 168 ? -15.162 -1.333 -35.420 1.00 45.91 168 SER A C 1
ATOM 1346 O O . SER A 1 168 ? -16.384 -1.413 -35.299 1.00 45.91 168 SER A O 1
ATOM 1348 N N . TYR A 1 169 ? -14.534 -0.168 -35.539 1.00 42.06 169 TYR A N 1
ATOM 1349 C CA . TYR A 1 169 ? -15.253 1.048 -35.896 1.00 42.06 169 TYR A CA 1
ATOM 1350 C C . TYR A 1 169 ? -15.336 1.122 -37.416 1.00 42.06 169 TYR A C 1
ATOM 1352 O O . TYR A 1 169 ? -14.340 1.410 -38.073 1.00 42.06 169 TYR A O 1
ATOM 1360 N N . ASN A 1 170 ? -16.524 0.852 -37.952 1.00 44.94 170 ASN A N 1
ATOM 1361 C CA . ASN A 1 170 ? -16.948 1.334 -39.258 1.00 44.94 170 ASN A CA 1
ATOM 1362 C C . ASN A 1 170 ? -18.382 1.874 -39.152 1.00 44.94 170 ASN A C 1
ATOM 1364 O O . ASN A 1 170 ? -19.258 1.198 -38.619 1.00 44.94 170 ASN A O 1
ATOM 1368 N N . GLU A 1 171 ? -18.537 3.069 -39.727 1.00 44.62 171 GLU A N 1
ATOM 1369 C CA . GLU A 1 171 ? -19.754 3.754 -40.192 1.00 44.62 171 GLU A CA 1
ATOM 1370 C C . GLU A 1 171 ? -20.692 4.400 -39.156 1.00 44.62 171 GLU A C 1
ATOM 1372 O O . GLU A 1 171 ? -21.551 3.755 -38.559 1.00 44.62 171 GLU A O 1
ATOM 1377 N N . LEU A 1 172 ? -20.576 5.732 -39.032 1.00 37.66 172 LEU A N 1
ATOM 1378 C CA . LEU A 1 172 ? -21.516 6.704 -39.627 1.00 37.66 172 LEU A CA 1
ATOM 1379 C C . LEU A 1 172 ? -20.911 8.117 -39.654 1.00 37.66 172 LEU A C 1
ATOM 1381 O O . LEU A 1 172 ? -20.287 8.512 -38.644 1.00 37.66 172 LEU A O 1
#

pLDDT: mean 75.49, std 20.56, range [34.88, 96.94]